Protein AF-S0GHH6-F1 (afdb_monomer_lite)

Secondary structure (DSSP, 8-state):
--------PPPP-PPPPPP-HHHHHHHHHHHHT-PPPPHHHHHHHHHHHHHHHHH-----

pLDDT: mean 83.89, std 14.49, range [42.5, 96.69]

Structure (mmCIF, N/CA/C/O backbone):
data_AF-S0GHH6-F1
#
_entry.id   AF-S0GHH6-F1
#
loop_
_atom_site.group_PDB
_atom_site.id
_atom_site.type_symbol
_atom_site.label_atom_id
_atom_site.label_alt_id
_atom_site.label_comp_id
_atom_site.label_asym_id
_atom_site.label_entity_id
_atom_site.label_seq_id
_atom_site.pdbx_PDB_ins_code
_atom_site.Cartn_x
_atom_site.Cartn_y
_atom_site.Cartn_z
_atom_site.occupancy
_atom_site.B_iso_or_equiv
_atom_site.auth_seq_id
_atom_site.auth_comp_id
_atom_site.auth_asym_id
_atom_site.auth_atom_id
_atom_site.pdbx_PDB_model_num
ATOM 1 N N . MET A 1 1 ? 2.210 -22.997 -44.468 1.00 42.50 1 MET A N 1
ATOM 2 C CA . MET A 1 1 ? 2.912 -22.697 -43.205 1.00 42.50 1 MET A CA 1
ATOM 3 C C . MET A 1 1 ? 1.936 -21.911 -42.347 1.00 42.50 1 MET A C 1
ATOM 5 O O . MET A 1 1 ? 1.672 -20.761 -42.660 1.00 42.50 1 MET A O 1
ATOM 9 N N . HIS A 1 2 ? 1.279 -22.568 -41.390 1.00 44.47 2 HIS A N 1
ATOM 10 C CA . HIS A 1 2 ? 0.308 -21.916 -40.510 1.00 44.47 2 HIS A CA 1
ATOM 11 C C . HIS A 1 2 ? 1.068 -21.323 -39.324 1.00 44.47 2 HIS A C 1
ATOM 13 O O . HIS A 1 2 ? 1.539 -22.059 -38.461 1.00 44.47 2 HIS A O 1
ATOM 19 N N . HIS A 1 3 ? 1.232 -20.003 -39.314 1.00 49.19 3 HIS A N 1
ATOM 20 C CA . HIS A 1 3 ? 1.664 -19.289 -38.122 1.00 49.19 3 HIS A CA 1
ATOM 21 C C . HIS A 1 3 ? 0.456 -19.167 -37.191 1.00 49.19 3 HIS A C 1
ATOM 23 O O . HIS A 1 3 ? -0.394 -18.301 -37.382 1.00 49.19 3 HIS A O 1
ATOM 29 N N . ASN A 1 4 ? 0.370 -20.060 -36.204 1.00 51.78 4 ASN A N 1
ATOM 30 C CA . ASN A 1 4 ? -0.517 -19.890 -35.059 1.00 51.78 4 ASN A CA 1
ATOM 31 C C . ASN A 1 4 ? 0.089 -18.800 -34.176 1.00 51.78 4 ASN A C 1
ATOM 33 O O . ASN A 1 4 ? 0.923 -19.067 -33.313 1.00 51.78 4 ASN A O 1
ATOM 37 N N . ILE A 1 5 ? -0.268 -17.549 -34.456 1.00 55.16 5 ILE A N 1
ATOM 38 C CA . ILE A 1 5 ? -0.066 -16.465 -33.503 1.00 55.16 5 ILE A CA 1
ATOM 39 C C . ILE A 1 5 ? -1.156 -16.651 -32.453 1.00 55.16 5 ILE A C 1
ATOM 41 O O . ILE A 1 5 ? -2.254 -16.109 -32.575 1.00 55.16 5 ILE A O 1
ATOM 45 N N . ASP A 1 6 ? -0.856 -17.463 -31.441 1.00 59.22 6 ASP A N 1
ATOM 46 C CA . ASP A 1 6 ? -1.580 -17.426 -30.180 1.00 59.22 6 ASP A CA 1
ATOM 47 C C . ASP A 1 6 ? -1.303 -16.046 -29.583 1.00 59.22 6 ASP A C 1
ATOM 49 O O . ASP A 1 6 ? -0.321 -15.830 -28.871 1.00 59.22 6 ASP A O 1
ATOM 53 N N . TYR A 1 7 ? -2.145 -15.073 -29.943 1.00 57.66 7 TYR A N 1
ATOM 54 C CA . TYR A 1 7 ? -2.323 -13.864 -29.158 1.00 57.66 7 TYR A CA 1
ATOM 55 C C . TYR A 1 7 ? -2.418 -14.339 -27.715 1.00 57.66 7 TYR A C 1
ATOM 57 O O . TYR A 1 7 ? -3.357 -15.056 -27.372 1.00 57.66 7 TYR A O 1
ATOM 65 N N . ALA A 1 8 ? -1.415 -14.027 -26.897 1.00 63.44 8 ALA A N 1
ATOM 66 C CA . ALA A 1 8 ? -1.429 -14.326 -25.480 1.00 63.44 8 ALA A CA 1
ATOM 67 C C . ALA A 1 8 ? -2.572 -13.506 -24.873 1.00 63.44 8 ALA A C 1
ATOM 69 O O . ALA A 1 8 ? -2.375 -12.382 -24.414 1.00 63.44 8 ALA A O 1
ATOM 70 N N . MET A 1 9 ? -3.793 -14.039 -24.978 1.00 72.81 9 MET A N 1
ATOM 71 C CA . MET A 1 9 ? -5.009 -13.463 -24.437 1.00 72.81 9 MET A CA 1
ATOM 72 C C . MET A 1 9 ? -4.695 -13.134 -22.988 1.00 72.81 9 MET A C 1
ATOM 74 O O . MET A 1 9 ? -4.210 -14.003 -22.253 1.00 72.81 9 MET A O 1
ATOM 78 N N . ALA A 1 10 ? -4.889 -11.869 -22.606 1.00 69.31 10 ALA A N 1
ATOM 79 C CA . ALA A 1 10 ? -4.646 -11.435 -21.242 1.00 69.31 10 ALA A CA 1
ATOM 80 C C . ALA A 1 10 ? -5.312 -12.448 -20.305 1.00 69.31 10 ALA A C 1
ATOM 82 O O . ALA A 1 10 ? -6.494 -12.766 -20.473 1.00 69.31 10 ALA A O 1
ATOM 83 N N . LYS A 1 11 ? -4.525 -13.024 -19.385 1.00 73.88 11 LYS A N 1
ATOM 84 C CA . LYS A 1 11 ? -5.044 -14.017 -18.439 1.00 73.88 11 LYS A CA 1
ATOM 85 C C . LYS A 1 11 ? -6.308 -13.433 -17.802 1.00 73.88 11 LYS A C 1
ATOM 87 O O . LYS A 1 11 ? -6.270 -12.254 -17.440 1.00 73.88 11 LYS A O 1
ATOM 92 N N . PRO A 1 12 ? -7.392 -14.217 -17.655 1.00 78.56 12 PRO A N 1
ATOM 93 C CA . PRO A 1 12 ? -8.599 -13.735 -17.005 1.00 78.56 12 PRO A CA 1
ATOM 94 C C . PRO A 1 12 ? -8.236 -13.044 -15.692 1.00 78.56 12 PRO A C 1
ATOM 96 O O . PRO A 1 12 ? -7.508 -13.613 -14.869 1.00 78.56 12 PRO A O 1
ATOM 99 N N . ILE A 1 13 ? -8.685 -11.798 -15.534 1.00 76.19 13 ILE A N 1
ATOM 100 C CA . ILE A 1 13 ? -8.478 -11.045 -14.301 1.00 76.19 13 ILE A CA 1
ATOM 101 C C . ILE A 1 13 ? -9.207 -11.832 -13.216 1.00 76.19 13 ILE A C 1
ATOM 103 O O . ILE A 1 13 ? -10.418 -12.026 -13.294 1.00 76.19 13 ILE A O 1
ATOM 107 N N . LYS A 1 14 ? -8.455 -12.366 -12.249 1.00 78.81 14 LYS A N 1
ATOM 108 C CA . LYS A 1 14 ? -9.059 -13.055 -11.109 1.00 78.81 14 LYS A CA 1
ATOM 109 C C . LYS A 1 14 ? -9.922 -12.058 -10.347 1.00 78.81 14 LYS A C 1
ATOM 111 O O . LYS A 1 14 ? -9.514 -10.911 -10.167 1.00 78.81 14 LYS A O 1
ATOM 116 N N . GLU A 1 15 ? -11.071 -12.525 -9.873 1.00 83.19 15 GLU A N 1
ATOM 117 C CA . GLU A 1 15 ? -11.924 -11.742 -8.986 1.00 83.19 15 GLU A CA 1
ATOM 118 C C . GLU A 1 15 ? -11.115 -11.214 -7.803 1.00 83.19 15 GLU A C 1
ATOM 120 O O . GLU A 1 15 ? -10.259 -11.914 -7.246 1.00 83.19 15 GLU A O 1
ATOM 125 N N 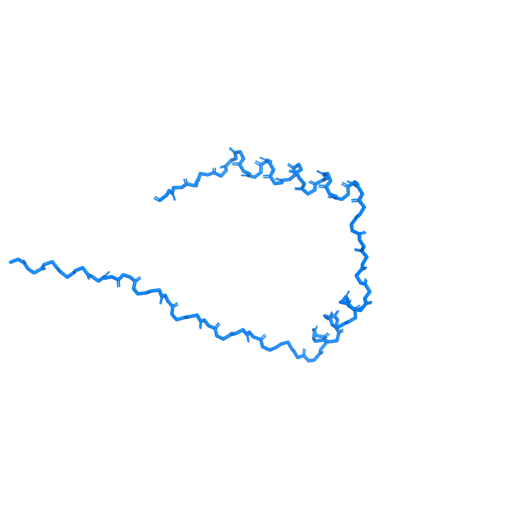. THR A 1 16 ? -11.380 -9.962 -7.430 1.00 83.00 16 THR A N 1
ATOM 126 C CA . THR A 1 16 ? -10.719 -9.374 -6.267 1.00 83.00 16 THR A CA 1
ATOM 127 C C . THR A 1 16 ? -11.153 -10.162 -5.031 1.00 83.00 16 THR A C 1
ATOM 129 O O . THR A 1 16 ? -12.355 -10.305 -4.795 1.00 83.00 16 THR A O 1
ATOM 132 N N . PRO A 1 17 ? -10.213 -10.711 -4.245 1.00 82.69 17 PRO A N 1
ATOM 133 C CA . PRO A 1 17 ? -10.571 -11.520 -3.094 1.00 82.69 17 PRO A CA 1
ATOM 134 C C . PRO A 1 17 ? -11.325 -10.675 -2.063 1.00 82.69 17 PR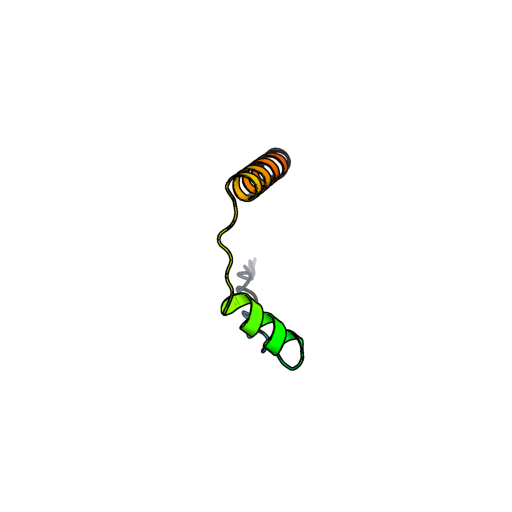O A C 1
ATOM 136 O O . PRO A 1 17 ? -10.943 -9.544 -1.761 1.00 82.69 17 PRO A O 1
ATOM 139 N N . VAL A 1 18 ? -12.387 -11.247 -1.496 1.00 89.38 18 VAL A N 1
ATOM 140 C CA . VAL A 1 18 ? -13.145 -10.611 -0.416 1.00 89.38 18 VAL A CA 1
ATOM 141 C C . VAL A 1 18 ? -12.371 -10.772 0.891 1.00 89.38 18 VAL A C 1
ATOM 143 O O . VAL A 1 18 ? -12.104 -11.891 1.332 1.00 89.38 18 VAL A O 1
ATOM 146 N N . LEU A 1 19 ? -12.024 -9.653 1.531 1.00 91.50 19 LEU A N 1
ATOM 147 C CA . LEU A 1 19 ? -11.465 -9.662 2.883 1.00 91.50 19 LEU A CA 1
ATOM 148 C C . LEU A 1 19 ? -12.549 -10.086 3.878 1.00 91.50 19 LEU A C 1
ATOM 150 O O . LEU A 1 19 ? -13.649 -9.537 3.881 1.00 91.50 19 LEU A O 1
ATOM 154 N N . THR A 1 20 ? -12.237 -11.047 4.747 1.00 92.62 20 THR A N 1
ATOM 155 C CA . THR A 1 20 ? -13.173 -11.557 5.761 1.00 92.62 20 THR A CA 1
ATOM 156 C C . THR A 1 20 ? -12.508 -11.653 7.136 1.00 92.62 20 THR A C 1
ATOM 158 O O . THR A 1 20 ? -11.291 -11.516 7.276 1.00 92.62 20 THR A O 1
ATOM 161 N N . GLY A 1 21 ? -13.313 -11.847 8.185 1.00 95.12 21 GLY A N 1
ATOM 162 C CA . GLY A 1 21 ? -12.822 -12.097 9.541 1.00 95.12 21 GLY A CA 1
ATOM 163 C C . GLY A 1 21 ? -11.944 -10.974 10.104 1.00 95.12 21 GLY A C 1
ATOM 164 O O . GLY A 1 21 ? -12.289 -9.793 10.039 1.00 95.12 21 GLY A O 1
ATOM 165 N N . LYS A 1 22 ? -10.804 -11.353 10.695 1.00 95.75 22 LYS A N 1
ATOM 166 C CA . LYS A 1 22 ? -9.873 -10.409 11.338 1.00 95.75 22 LYS A CA 1
ATOM 167 C C . LYS A 1 22 ? -9.247 -9.438 10.338 1.00 95.75 22 LYS A C 1
ATOM 169 O O . LYS A 1 22 ? -9.065 -8.273 10.675 1.00 95.75 22 LYS A O 1
ATOM 174 N N . ASP A 1 23 ? -8.983 -9.888 9.116 1.00 92.25 23 ASP A N 1
ATOM 175 C CA . ASP A 1 23 ? -8.357 -9.052 8.091 1.00 92.25 23 ASP A CA 1
ATOM 176 C C . ASP A 1 23 ? -9.310 -7.966 7.597 1.00 92.25 23 ASP A C 1
ATOM 178 O O . ASP A 1 23 ? -8.894 -6.819 7.437 1.00 92.25 23 ASP A O 1
ATOM 182 N N . ALA A 1 24 ? -10.603 -8.284 7.460 1.00 94.31 24 ALA A N 1
ATOM 183 C CA . ALA A 1 24 ? -11.628 -7.280 7.176 1.00 94.31 24 ALA A CA 1
ATOM 184 C C . ALA A 1 24 ? -11.680 -6.204 8.270 1.00 94.31 24 ALA A C 1
ATOM 186 O O . ALA A 1 24 ? -11.672 -5.012 7.970 1.00 94.31 24 ALA A O 1
ATOM 187 N N . LYS A 1 25 ? -11.656 -6.619 9.544 1.00 94.62 25 LYS A N 1
ATOM 188 C CA . LYS A 1 25 ? -11.663 -5.694 10.684 1.00 94.62 25 LYS A CA 1
ATOM 189 C C . LYS A 1 25 ? -10.427 -4.789 10.693 1.00 94.62 25 LYS A C 1
ATOM 191 O O . LYS A 1 25 ? -10.573 -3.572 10.763 1.00 94.62 25 LYS A O 1
ATOM 196 N N . HIS A 1 26 ? -9.229 -5.359 10.563 1.00 93.69 26 HIS A N 1
ATOM 197 C CA . HIS A 1 26 ? -7.987 -4.582 10.522 1.00 93.69 26 HIS A CA 1
ATOM 198 C C . HIS A 1 26 ? -7.950 -3.610 9.340 1.00 93.69 26 HIS A C 1
ATOM 200 O O . HIS A 1 26 ? -7.449 -2.495 9.473 1.00 93.69 26 HIS A O 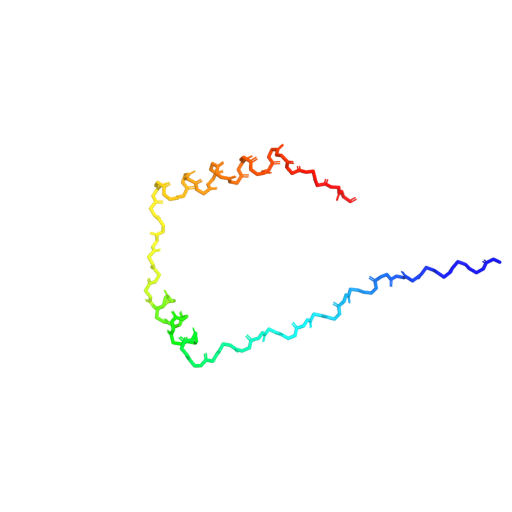1
ATOM 206 N N . PHE A 1 27 ? -8.465 -4.025 8.180 1.00 91.50 27 PHE A N 1
ATOM 207 C CA . PHE A 1 27 ? -8.555 -3.159 7.013 1.00 91.50 27 PHE A CA 1
ATOM 208 C C . PHE A 1 27 ? -9.467 -1.959 7.293 1.00 91.50 27 PHE A C 1
ATOM 210 O O . PHE A 1 27 ? -9.035 -0.820 7.129 1.00 91.50 27 PHE A O 1
ATOM 217 N N . SER A 1 28 ? -10.682 -2.191 7.799 1.00 91.88 28 SER A N 1
ATOM 218 C CA . SER A 1 28 ? -11.610 -1.114 8.162 1.00 91.88 28 SER A CA 1
ATOM 219 C C . SER A 1 28 ? -11.028 -0.159 9.211 1.00 91.88 28 SER A C 1
ATOM 221 O O . SER A 1 28 ? -11.138 1.054 9.054 1.00 91.88 28 SER A O 1
ATOM 223 N N . GLU A 1 29 ? -10.358 -0.678 10.243 1.00 93.19 29 GLU A N 1
ATOM 224 C CA . GLU A 1 29 ? -9.716 0.133 11.289 1.00 93.19 29 GLU A CA 1
ATOM 225 C C . GLU A 1 29 ? -8.584 1.015 10.743 1.00 93.19 29 GLU A C 1
ATOM 227 O O . GLU A 1 29 ? -8.465 2.180 11.133 1.00 93.19 29 GLU A O 1
ATOM 232 N N . LYS A 1 30 ? -7.769 0.480 9.824 1.00 89.00 30 LYS A N 1
ATOM 233 C CA . LYS A 1 30 ? -6.687 1.226 9.167 1.00 89.00 30 LYS A CA 1
ATOM 234 C C . LYS A 1 30 ? -7.222 2.320 8.250 1.00 89.00 30 LYS A C 1
ATOM 236 O O . LYS A 1 30 ? -6.684 3.421 8.266 1.00 89.00 30 LYS A O 1
ATOM 241 N N . ILE A 1 31 ? -8.278 2.037 7.486 1.00 90.00 31 ILE A N 1
ATOM 242 C CA . ILE A 1 31 ? -8.911 3.019 6.593 1.00 90.00 31 ILE A CA 1
ATOM 243 C C . ILE A 1 31 ? -9.593 4.135 7.393 1.00 90.00 31 ILE A C 1
ATOM 245 O O . ILE A 1 31 ? -9.492 5.302 7.026 1.00 90.00 31 ILE A O 1
ATOM 249 N N . ALA A 1 32 ? -10.246 3.803 8.509 1.00 91.31 32 ALA A N 1
ATOM 250 C CA . ALA A 1 32 ? -10.863 4.801 9.380 1.00 91.31 32 ALA A CA 1
ATOM 251 C C . ALA A 1 32 ? -9.833 5.744 10.033 1.00 91.31 32 ALA A C 1
ATOM 253 O O . ALA A 1 32 ? -10.163 6.882 10.350 1.00 91.31 32 ALA A O 1
ATOM 254 N N . ASN A 1 33 ? -8.588 5.286 10.213 1.00 88.81 33 ASN A N 1
ATOM 255 C CA . ASN A 1 33 ? -7.516 6.022 10.886 1.00 88.81 33 ASN A CA 1
ATOM 256 C C . ASN A 1 33 ? -6.286 6.206 9.986 1.00 88.81 33 ASN A C 1
ATOM 258 O O . ASN A 1 33 ? -5.155 5.944 10.409 1.00 88.81 33 ASN A O 1
ATOM 262 N N . ILE A 1 34 ? -6.493 6.646 8.742 1.00 84.06 34 ILE A N 1
ATOM 263 C CA . ILE A 1 34 ? -5.386 6.936 7.825 1.00 84.06 34 ILE A CA 1
ATOM 264 C C . ILE A 1 34 ? -4.548 8.074 8.409 1.00 84.06 34 ILE A C 1
ATOM 266 O O . ILE A 1 34 ? -4.969 9.230 8.460 1.00 84.06 34 ILE A O 1
ATOM 270 N N . LYS A 1 35 ? -3.334 7.736 8.847 1.00 84.69 35 LYS A N 1
ATOM 271 C CA . LYS A 1 35 ? -2.329 8.724 9.225 1.00 84.69 35 LYS A CA 1
ATOM 272 C C . LYS A 1 35 ? -1.599 9.168 7.960 1.00 84.69 35 LYS A C 1
ATOM 274 O O . LYS A 1 35 ? -1.106 8.304 7.233 1.00 84.69 35 LYS A O 1
ATOM 279 N N . PRO A 1 36 ? -1.525 10.477 7.672 1.00 85.75 36 PRO A N 1
ATOM 280 C CA . PRO A 1 36 ? -0.681 10.950 6.591 1.00 85.75 36 PRO A CA 1
ATOM 281 C C . PRO A 1 36 ? 0.772 10.588 6.898 1.00 85.75 36 PRO A C 1
ATOM 283 O O . PRO A 1 36 ? 1.238 10.789 8.019 1.00 85.75 36 PRO A O 1
ATOM 286 N N . GLU A 1 37 ? 1.477 10.074 5.895 1.00 86.56 37 GLU A N 1
ATOM 287 C CA . GLU A 1 37 ? 2.909 9.806 6.010 1.00 86.56 37 GLU A CA 1
ATOM 288 C C . GLU A 1 37 ? 3.670 11.092 6.344 1.00 86.56 37 GLU A C 1
ATOM 290 O O . GLU A 1 37 ? 3.425 12.167 5.768 1.00 86.56 37 GLU A O 1
ATOM 295 N N . SER A 1 38 ? 4.624 10.959 7.257 1.00 91.25 38 SER A N 1
ATOM 296 C CA . SER A 1 38 ? 5.571 12.008 7.609 1.00 91.25 38 SER A CA 1
ATOM 297 C C . SER A 1 38 ? 6.489 12.354 6.428 1.00 91.25 38 SER A C 1
ATOM 299 O O . SER A 1 38 ? 6.604 11.622 5.442 1.00 91.25 38 SER A O 1
ATOM 301 N N . LYS A 1 39 ? 7.168 13.505 6.507 1.00 92.56 39 LYS A N 1
ATOM 302 C CA . LYS A 1 39 ? 8.142 13.904 5.476 1.00 92.56 39 LYS A CA 1
ATOM 303 C C . LYS A 1 39 ? 9.306 12.911 5.381 1.00 92.56 39 LYS A C 1
ATOM 305 O O . LYS A 1 39 ? 9.738 12.604 4.275 1.00 92.56 39 LYS A O 1
ATOM 310 N N . GLU A 1 40 ? 9.755 12.395 6.522 1.00 93.38 40 GLU A N 1
ATOM 311 C CA . GLU A 1 40 ? 10.852 11.429 6.628 1.00 93.38 40 GLU A CA 1
ATOM 312 C C . GLU A 1 40 ? 10.492 10.092 5.968 1.00 93.38 40 GLU A C 1
ATOM 314 O O . GLU A 1 40 ? 11.273 9.566 5.178 1.00 93.38 40 GLU A O 1
ATOM 319 N N . GLU A 1 41 ? 9.281 9.577 6.210 1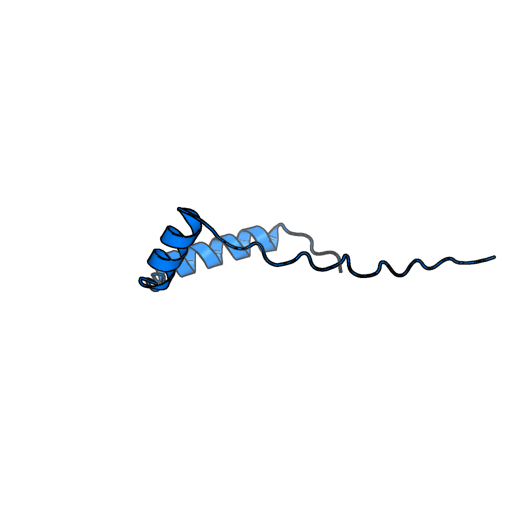.00 92.31 41 GLU A N 1
ATOM 320 C CA . GLU A 1 41 ? 8.793 8.338 5.585 1.00 92.31 41 GLU A CA 1
ATOM 321 C C . GLU A 1 41 ? 8.696 8.472 4.062 1.00 92.31 41 GLU A C 1
ATOM 323 O O . GLU A 1 41 ? 9.134 7.582 3.329 1.00 92.31 41 GLU A O 1
ATOM 328 N N . LYS A 1 42 ? 8.203 9.616 3.572 1.00 93.50 42 LYS A N 1
ATOM 329 C CA . LYS A 1 42 ? 8.129 9.900 2.131 1.00 93.50 42 LYS A CA 1
ATOM 330 C C . LYS A 1 42 ? 9.505 9.946 1.481 1.00 93.50 42 LYS A C 1
ATOM 332 O O . LYS A 1 42 ? 9.692 9.421 0.384 1.00 93.50 42 LYS A O 1
ATOM 337 N N . GLU A 1 43 ? 10.471 10.581 2.136 1.00 95.75 43 GLU A N 1
ATOM 338 C CA . GLU A 1 43 ? 11.837 10.669 1.626 1.00 95.75 43 GLU A CA 1
ATOM 339 C C . GLU A 1 43 ? 12.530 9.302 1.640 1.00 95.75 43 GLU A C 1
ATOM 341 O O . GLU A 1 43 ? 13.159 8.918 0.652 1.00 95.75 43 GLU A O 1
ATOM 346 N N . ALA A 1 44 ? 12.338 8.513 2.701 1.00 95.38 44 ALA A N 1
ATOM 347 C CA . ALA A 1 44 ? 12.833 7.144 2.778 1.00 95.38 44 ALA A CA 1
ATOM 348 C C . ALA A 1 44 ? 12.250 6.258 1.663 1.00 95.38 44 ALA A C 1
ATOM 350 O O . ALA A 1 44 ? 13.002 5.550 0.987 1.00 95.38 44 ALA A O 1
ATOM 351 N N . ALA A 1 45 ? 10.937 6.341 1.417 1.00 94.56 45 ALA A N 1
ATOM 352 C CA . ALA A 1 45 ? 10.266 5.611 0.343 1.00 94.56 45 ALA A CA 1
ATOM 353 C C . ALA A 1 45 ? 10.787 6.022 -1.043 1.00 94.56 45 ALA A C 1
ATOM 355 O O . ALA A 1 45 ? 11.087 5.161 -1.873 1.00 94.56 45 ALA A O 1
ATOM 356 N N . LYS A 1 46 ? 10.977 7.327 -1.278 1.00 96.50 46 LYS A N 1
ATOM 357 C CA . LYS A 1 46 ? 11.558 7.848 -2.523 1.00 96.50 46 LYS A CA 1
ATOM 358 C C . LYS A 1 46 ? 12.983 7.339 -2.739 1.00 96.50 46 LYS A C 1
ATOM 360 O O . LYS A 1 46 ? 13.313 6.869 -3.825 1.00 96.50 46 LYS A O 1
ATOM 365 N N . ASN A 1 47 ? 13.812 7.374 -1.701 1.00 96.50 47 ASN A N 1
ATOM 366 C CA . ASN A 1 47 ? 15.187 6.888 -1.767 1.00 96.50 47 ASN A CA 1
ATOM 367 C C . ASN A 1 47 ? 15.250 5.380 -2.029 1.00 96.50 47 ASN A C 1
ATOM 369 O O . ASN A 1 47 ? 16.103 4.921 -2.787 1.00 96.50 47 ASN A O 1
ATOM 373 N N . ALA A 1 48 ? 14.353 4.599 -1.422 1.00 96.69 48 ALA A N 1
ATOM 374 C CA . ALA A 1 48 ? 14.241 3.172 -1.698 1.00 96.69 48 ALA A CA 1
ATOM 375 C C . ALA A 1 48 ? 13.838 2.923 -3.158 1.00 96.69 48 ALA A C 1
ATOM 377 O O . ALA A 1 48 ? 14.490 2.139 -3.845 1.00 96.69 48 ALA A O 1
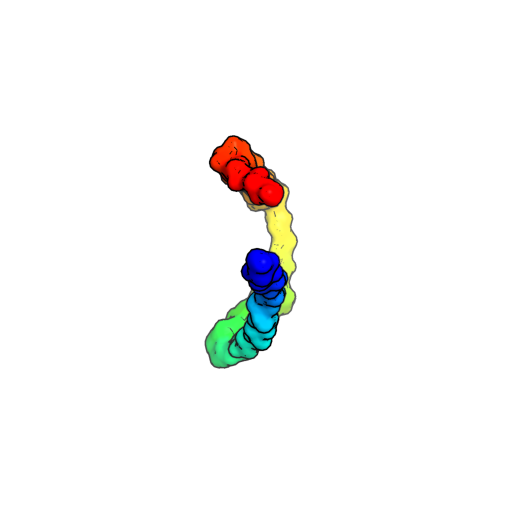ATOM 378 N N . PHE A 1 49 ? 12.820 3.633 -3.649 1.00 94.88 49 PHE A N 1
ATOM 379 C CA . PHE A 1 49 ? 12.365 3.528 -5.032 1.00 94.88 49 PHE A CA 1
ATOM 380 C C . PHE A 1 49 ? 13.491 3.804 -6.035 1.00 94.88 49 PHE A C 1
ATOM 382 O O . PHE A 1 49 ? 13.725 2.978 -6.914 1.00 94.88 49 PHE A O 1
ATOM 389 N N . GLU A 1 50 ? 14.233 4.905 -5.885 1.00 96.38 50 GLU A N 1
ATOM 390 C CA . GLU A 1 50 ? 15.322 5.245 -6.812 1.00 96.38 50 GLU A CA 1
ATOM 391 C C . GLU A 1 50 ? 16.453 4.203 -6.793 1.00 96.38 50 GLU A C 1
ATOM 393 O O . GLU A 1 50 ? 16.979 3.848 -7.848 1.00 96.38 50 GLU A O 1
ATOM 398 N N . LYS A 1 51 ? 16.778 3.633 -5.622 1.00 95.62 51 LYS A N 1
ATOM 399 C CA . LYS A 1 51 ? 17.749 2.529 -5.518 1.00 95.62 51 LYS A CA 1
ATOM 400 C C . LYS A 1 51 ? 17.305 1.305 -6.314 1.00 95.62 51 LYS A C 1
ATOM 402 O O . LYS A 1 51 ? 18.099 0.753 -7.070 1.00 95.62 51 LYS A O 1
ATOM 407 N N . PHE A 1 52 ? 16.049 0.884 -6.156 1.00 95.12 52 PHE A N 1
ATOM 408 C CA . PHE A 1 52 ? 15.521 -0.279 -6.873 1.00 95.12 52 PHE A CA 1
ATOM 409 C C . PHE A 1 52 ? 15.373 -0.013 -8.370 1.00 95.12 52 PHE A C 1
ATOM 411 O O . PHE A 1 52 ? 15.698 -0.874 -9.182 1.00 95.12 52 PHE A O 1
ATOM 418 N N . LYS A 1 53 ? 14.950 1.193 -8.746 1.00 93.94 53 LYS A N 1
ATOM 419 C CA . LYS A 1 53 ? 14.848 1.619 -10.141 1.00 93.94 53 LYS A CA 1
ATOM 420 C C . LYS A 1 53 ? 16.200 1.589 -10.853 1.00 93.94 53 LYS A C 1
ATOM 422 O O . LYS A 1 53 ? 16.250 1.176 -12.004 1.00 93.94 53 LYS A O 1
ATOM 427 N N . ALA A 1 54 ? 17.282 1.986 -10.181 1.00 93.50 54 ALA A N 1
ATOM 428 C CA . ALA A 1 54 ? 18.624 2.001 -10.766 1.00 93.50 54 ALA A CA 1
ATOM 429 C C . ALA A 1 54 ? 19.177 0.600 -11.085 1.00 93.50 54 ALA A C 1
ATOM 431 O O . ALA A 1 54 ? 19.995 0.462 -11.990 1.00 93.50 54 ALA A O 1
ATOM 432 N N . ILE A 1 55 ? 18.745 -0.431 -10.351 1.00 93.62 55 ILE A N 1
ATOM 433 C CA . ILE A 1 55 ? 19.187 -1.822 -10.558 1.00 93.62 55 ILE A CA 1
ATOM 434 C C . ILE A 1 55 ? 18.196 -2.653 -11.378 1.00 93.62 55 ILE A C 1
ATOM 436 O O . ILE A 1 55 ? 18.529 -3.751 -11.822 1.00 93.62 55 ILE A O 1
ATOM 440 N N . ALA A 1 56 ? 16.972 -2.159 -11.561 1.00 90.81 56 ALA A N 1
ATOM 441 C CA . ALA A 1 56 ? 15.950 -2.836 -12.335 1.00 90.81 56 ALA A CA 1
ATOM 442 C C . ALA A 1 56 ? 16.185 -2.628 -13.838 1.00 90.81 56 ALA A C 1
ATOM 444 O O . ALA A 1 56 ? 16.314 -1.505 -14.320 1.00 90.81 56 ALA A O 1
ATOM 445 N N . SER A 1 57 ? 16.197 -3.726 -14.592 1.00 85.88 57 SER A N 1
ATOM 446 C CA . SER A 1 57 ? 16.117 -3.692 -16.051 1.00 85.88 57 SER A CA 1
ATOM 447 C C . SER A 1 57 ? 14.660 -3.885 -16.453 1.00 85.88 57 SER A C 1
ATOM 449 O O . SER A 1 57 ? 14.073 -4.936 -16.195 1.00 85.88 57 SER A O 1
ATOM 451 N N . PHE A 1 58 ? 14.068 -2.856 -17.051 1.00 82.69 58 PHE A N 1
ATOM 452 C CA . PHE A 1 58 ? 12.728 -2.935 -17.618 1.00 82.69 58 PHE A CA 1
ATOM 453 C C . PHE A 1 58 ? 12.874 -3.173 -19.120 1.00 82.69 58 PHE A C 1
ATOM 455 O O . PHE A 1 58 ? 13.138 -2.244 -19.881 1.00 82.69 58 PHE A O 1
ATOM 462 N N . THR A 1 59 ? 12.766 -4.429 -19.545 1.00 76.00 59 THR A N 1
ATOM 463 C CA . THR A 1 59 ? 12.600 -4.760 -20.964 1.00 76.00 59 THR A CA 1
ATOM 464 C C . THR A 1 59 ? 11.157 -4.465 -21.365 1.00 76.00 59 THR A C 1
ATOM 466 O O . THR A 1 59 ? 10.236 -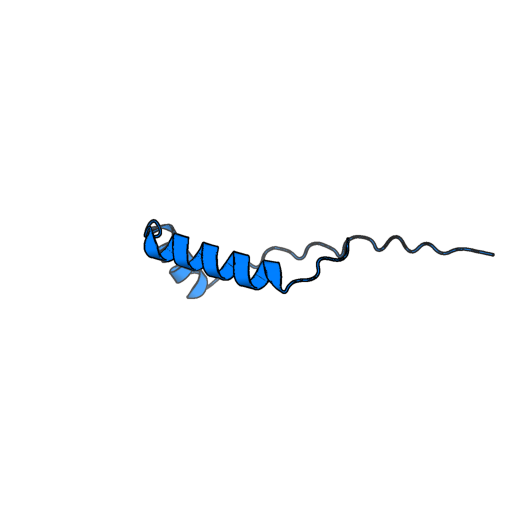4.953 -20.705 1.00 76.00 59 THR A O 1
ATOM 469 N N . LEU A 1 60 ? 10.990 -3.638 -22.399 1.00 58.75 60 LEU A N 1
ATOM 470 C CA . LEU A 1 60 ? 9.712 -3.325 -23.049 1.00 58.75 60 LEU A CA 1
ATOM 471 C C . LEU A 1 60 ? 9.169 -4.520 -23.838 1.00 58.75 60 LEU A C 1
ATOM 473 O O . LEU A 1 60 ? 9.997 -5.240 -24.441 1.00 58.75 60 LEU A O 1
#

Sequence (60 aa):
MHHNIDYAMAKPIKETPVLTGKDAKHFSEKIANIKPESKEEKEAAKNAFEKFKAIASFTL

Foldseek 3Di:
DDDPPPPVPPPPDDPDDDDDDPRVVVVVVCVVDPDPDDPVRVVVVVVVVVVCVVVDDDDD

Radius of gyration: 20.71 Å; chains: 1; bounding box: 32×37×54 Å

Organism: NCBI:txid1235789